Protein AF-A0AAD7LFM5-F1 (afdb_monomer_lite)

Secondary structure (DSSP, 8-state):
-HHHHHHHHHHHHHHHHHHHHHHHHHHHHHHHHTTSSS-GGGT--GGGG-HHHHHHHHHHHHHHHHHHHHHHHS-HHHHHHHHTHHHHHHHHHHHHHH-----HHHHHHHHHHHHHHHHHHHH---------HHHHHHHHHSHHHHHHHHHHHHHHHHHHHHHHHHH---

Structure (mmCIF, N/CA/C/O backbone):
data_AF-A0AAD7LFM5-F1
#
_entry.id   AF-A0AAD7LFM5-F1
#
loop_
_atom_site.group_PDB
_atom_site.id
_atom_site.type_symbol
_atom_site.label_atom_id
_atom_site.label_alt_id
_atom_site.label_comp_id
_atom_site.label_asym_id
_atom_site.label_entity_id
_atom_site.label_seq_id
_atom_site.pdbx_PDB_ins_code
_atom_site.Cartn_x
_atom_site.Cartn_y
_atom_site.Cartn_z
_atom_site.occupancy
_atom_site.B_iso_or_equiv
_atom_site.auth_seq_id
_atom_site.auth_comp_id
_atom_site.auth_asym_id
_atom_site.auth_atom_id
_atom_site.pdbx_PDB_model_num
ATOM 1 N N . MET A 1 1 ? -27.426 5.922 7.014 1.00 56.66 1 MET A N 1
ATOM 2 C CA . MET A 1 1 ? -26.139 5.450 7.570 1.00 56.66 1 MET A CA 1
ATOM 3 C C . MET A 1 1 ? -25.525 4.325 6.727 1.00 56.66 1 MET A C 1
ATOM 5 O O . MET A 1 1 ? -24.457 4.540 6.177 1.00 56.66 1 MET A O 1
ATOM 9 N N . TYR A 1 2 ? -26.221 3.199 6.493 1.00 66.19 2 TYR A N 1
ATOM 10 C CA . TYR A 1 2 ? -25.695 2.069 5.692 1.00 66.19 2 TYR A CA 1
ATOM 11 C C . TYR A 1 2 ? -25.261 2.433 4.255 1.00 66.19 2 TYR A C 1
ATOM 13 O O . TYR A 1 2 ? -24.184 2.048 3.816 1.00 66.19 2 TYR A O 1
ATOM 21 N N . SER A 1 3 ? -26.058 3.235 3.533 1.00 76.12 3 SER A N 1
ATOM 22 C CA . SER A 1 3 ? -25.742 3.628 2.146 1.00 76.12 3 SER A CA 1
ATOM 23 C C . SER A 1 3 ? -24.462 4.474 2.024 1.00 76.12 3 SER A C 1
ATOM 25 O O . SER A 1 3 ? -23.724 4.314 1.057 1.00 76.12 3 SER A O 1
ATOM 27 N N . SER A 1 4 ? -24.160 5.337 3.002 1.00 79.88 4 SER A N 1
ATOM 28 C CA . SER A 1 4 ? -22.935 6.155 2.998 1.00 79.88 4 SER A CA 1
ATOM 29 C C . SER A 1 4 ? -21.697 5.301 3.261 1.00 79.88 4 SER A C 1
ATOM 31 O O . SER A 1 4 ? -20.749 5.353 2.483 1.00 79.88 4 SER A O 1
ATOM 33 N N . ASN A 1 5 ? -21.759 4.425 4.268 1.00 83.12 5 ASN A N 1
ATOM 34 C CA . ASN A 1 5 ? -20.666 3.502 4.581 1.00 83.12 5 ASN A CA 1
ATOM 35 C C . ASN A 1 5 ? -20.375 2.551 3.412 1.00 83.12 5 ASN A C 1
ATOM 37 O O . ASN A 1 5 ? -19.216 2.294 3.102 1.00 83.12 5 ASN A O 1
ATOM 41 N N . LEU A 1 6 ? -21.413 2.081 2.708 1.00 87.94 6 LEU A N 1
ATOM 42 C CA . LEU A 1 6 ? -21.249 1.259 1.507 1.00 87.94 6 LEU A CA 1
ATOM 43 C C . LEU A 1 6 ? -20.536 2.020 0.377 1.00 87.94 6 LEU A C 1
ATOM 45 O O . LEU A 1 6 ? -19.673 1.450 -0.288 1.00 87.94 6 LEU A O 1
ATOM 49 N N . LYS A 1 7 ? -20.851 3.307 0.169 1.00 90.00 7 LYS A N 1
ATOM 50 C CA . LYS A 1 7 ? -20.134 4.146 -0.808 1.00 90.00 7 LYS A CA 1
ATOM 51 C C . LYS A 1 7 ? -18.657 4.270 -0.447 1.00 90.00 7 LYS A C 1
ATOM 53 O O . LYS A 1 7 ? -17.817 4.066 -1.319 1.00 90.00 7 LYS A O 1
ATOM 58 N N . GLY A 1 8 ? -18.347 4.552 0.820 1.00 91.00 8 GLY A N 1
ATOM 59 C CA . GLY A 1 8 ? -16.965 4.629 1.301 1.00 91.00 8 GLY A CA 1
ATOM 60 C C . GLY A 1 8 ? -16.222 3.299 1.160 1.00 91.00 8 GLY A C 1
ATOM 61 O O . GLY A 1 8 ? -15.102 3.278 0.661 1.00 91.00 8 GLY A O 1
ATOM 62 N N . PHE A 1 9 ? -16.874 2.179 1.478 1.00 90.19 9 PHE A N 1
ATOM 63 C CA . PHE A 1 9 ? -16.326 0.836 1.276 1.00 90.19 9 PHE A CA 1
ATOM 64 C C . PHE A 1 9 ? -15.975 0.568 -0.195 1.00 90.19 9 PHE A C 1
ATOM 66 O O . PHE A 1 9 ? -14.849 0.182 -0.506 1.00 90.19 9 PHE A O 1
ATOM 73 N N . ILE A 1 10 ? -16.916 0.805 -1.116 1.00 93.06 10 ILE A N 1
ATOM 74 C CA . ILE A 1 10 ? -16.693 0.583 -2.553 1.00 93.06 10 ILE A CA 1
ATOM 75 C C . ILE A 1 10 ? -15.561 1.484 -3.060 1.00 93.06 10 ILE A C 1
ATOM 77 O O . ILE A 1 10 ? -14.674 1.012 -3.772 1.00 93.06 10 ILE A O 1
ATOM 81 N N . LEU A 1 11 ? -15.552 2.759 -2.659 1.00 94.25 11 LEU A N 1
ATOM 82 C CA . LEU A 1 11 ? -14.489 3.706 -3.004 1.00 94.25 11 LEU A CA 1
ATOM 83 C C . LEU A 1 11 ? -13.118 3.249 -2.490 1.00 94.25 11 LEU A C 1
ATOM 85 O O . LEU A 1 11 ? -12.149 3.322 -3.240 1.00 94.25 11 LEU A O 1
ATOM 89 N N . ALA A 1 12 ? -13.033 2.728 -1.264 1.00 94.12 12 ALA A N 1
ATOM 90 C CA . ALA A 1 12 ? -11.791 2.215 -0.686 1.00 94.12 12 ALA A CA 1
ATOM 91 C C . ALA A 1 12 ? -11.265 0.973 -1.427 1.00 94.12 12 ALA A C 1
ATOM 93 O O . ALA A 1 12 ? -10.062 0.860 -1.677 1.00 94.12 12 ALA A O 1
ATOM 94 N N . VAL A 1 13 ? -12.153 0.061 -1.839 1.00 94.12 13 VAL A N 1
ATOM 95 C CA . VAL A 1 13 ? -11.779 -1.115 -2.645 1.00 94.12 13 VAL A CA 1
ATOM 96 C C . VAL A 1 13 ? -11.272 -0.691 -4.025 1.00 94.12 13 VAL A C 1
ATOM 98 O O . VAL A 1 13 ? -10.213 -1.144 -4.464 1.00 94.12 13 VAL A O 1
ATOM 101 N N . VAL A 1 14 ? -11.994 0.209 -4.696 1.00 95.69 14 VAL A N 1
ATOM 102 C CA . VAL A 1 14 ? -11.608 0.741 -6.013 1.00 95.69 14 VAL A CA 1
ATOM 103 C C . VAL A 1 14 ? -10.275 1.491 -5.929 1.00 95.69 14 VAL A C 1
ATOM 105 O O . VAL A 1 14 ? -9.379 1.248 -6.736 1.00 95.69 14 VAL A O 1
ATOM 108 N N . SER A 1 15 ? -10.114 2.345 -4.919 1.00 96.62 15 SER A N 1
ATOM 109 C CA . SER A 1 15 ? -8.859 3.028 -4.599 1.00 96.62 15 SER A CA 1
ATOM 110 C C . SER A 1 15 ? -7.701 2.038 -4.453 1.00 96.62 15 SER A C 1
ATOM 112 O O . SER A 1 15 ? -6.682 2.163 -5.133 1.00 96.62 15 SER A O 1
ATOM 114 N N . SER A 1 16 ? -7.887 0.995 -3.642 1.00 95.19 16 SER A N 1
ATOM 115 C CA . SER A 1 16 ? -6.865 -0.027 -3.399 1.00 95.19 16 SER A CA 1
ATOM 116 C C . SER A 1 16 ? -6.467 -0.763 -4.679 1.00 95.19 16 SER A C 1
ATOM 118 O O . SER A 1 16 ? -5.289 -1.074 -4.875 1.00 95.19 16 SER A O 1
ATOM 120 N N . ALA A 1 17 ? -7.419 -0.992 -5.589 1.00 96.25 17 ALA A N 1
ATOM 121 C CA . ALA A 1 17 ? -7.139 -1.567 -6.899 1.00 96.25 17 ALA A CA 1
ATOM 122 C C . ALA A 1 17 ? -6.292 -0.633 -7.780 1.00 96.25 17 ALA A C 1
ATOM 124 O O . ALA A 1 17 ? -5.325 -1.089 -8.400 1.00 96.25 17 ALA A O 1
ATOM 125 N N . PHE A 1 18 ? -6.604 0.666 -7.806 1.00 97.00 18 PHE A N 1
ATOM 126 C CA . PHE A 1 18 ? -5.809 1.666 -8.525 1.00 97.00 18 PHE A CA 1
ATOM 127 C C . PHE A 1 18 ? -4.398 1.799 -7.947 1.00 97.00 18 PHE A C 1
ATOM 129 O O . PHE A 1 18 ? -3.421 1.697 -8.694 1.00 97.00 18 PHE A O 1
ATOM 136 N N . ILE A 1 19 ? -4.274 1.948 -6.627 1.00 96.69 19 ILE A N 1
ATOM 137 C CA . ILE A 1 19 ? -2.986 2.056 -5.932 1.00 96.69 19 ILE A CA 1
ATOM 138 C C . ILE A 1 19 ? -2.144 0.801 -6.184 1.00 96.69 19 ILE A C 1
ATOM 140 O O . ILE A 1 19 ? -0.998 0.913 -6.624 1.00 96.69 19 ILE A O 1
ATOM 144 N N . GLY A 1 20 ? -2.720 -0.392 -6.009 1.00 95.69 20 GLY A N 1
ATOM 145 C CA . GLY A 1 20 ? -2.017 -1.652 -6.249 1.00 95.69 20 GLY A CA 1
ATOM 146 C C . GLY A 1 20 ? -1.543 -1.800 -7.698 1.00 95.69 20 GLY A C 1
ATOM 147 O O . GLY A 1 20 ? -0.375 -2.088 -7.971 1.00 95.69 20 GLY A O 1
ATOM 148 N N . SER A 1 21 ? -2.421 -1.501 -8.656 1.00 96.44 21 SER A N 1
ATOM 149 C CA . SER A 1 21 ? -2.073 -1.547 -10.082 1.00 96.44 21 SER A CA 1
ATOM 150 C C . SER A 1 21 ? -0.973 -0.545 -10.438 1.00 96.44 21 SER A C 1
ATOM 152 O O . SER A 1 21 ? -0.064 -0.860 -11.213 1.00 96.44 21 SER A O 1
ATOM 154 N N . SER A 1 22 ? -1.002 0.640 -9.822 1.00 97.00 22 SER A N 1
ATOM 155 C CA . SER A 1 22 ? -0.016 1.697 -10.046 1.00 97.00 22 SER A CA 1
ATOM 156 C C . SER A 1 22 ? 1.412 1.236 -9.751 1.00 97.00 22 SER A C 1
ATOM 158 O O . SER A 1 22 ? 2.331 1.556 -10.509 1.00 97.00 22 SER A O 1
ATOM 160 N N . PHE A 1 23 ? 1.617 0.444 -8.691 1.00 95.12 23 PHE A N 1
ATOM 161 C CA . PHE A 1 23 ? 2.939 -0.054 -8.320 1.00 95.12 23 PHE A CA 1
ATOM 162 C C . PHE A 1 23 ? 3.512 -0.972 -9.394 1.00 95.12 23 PHE A C 1
ATOM 164 O O . PHE A 1 23 ? 4.680 -0.833 -9.765 1.00 95.12 23 PHE A O 1
ATOM 171 N N . ILE A 1 24 ? 2.687 -1.860 -9.945 1.00 96.06 24 ILE A N 1
ATOM 172 C CA . ILE A 1 24 ? 3.123 -2.821 -10.961 1.00 96.06 24 ILE A CA 1
ATOM 173 C C . ILE A 1 24 ? 3.368 -2.144 -12.307 1.00 96.06 24 ILE A C 1
ATOM 175 O O . ILE A 1 24 ? 4.376 -2.427 -12.963 1.00 96.06 24 ILE A O 1
ATOM 179 N N . ILE A 1 25 ? 2.516 -1.192 -12.691 1.00 95.81 25 ILE A N 1
ATOM 180 C CA . ILE A 1 25 ? 2.707 -0.391 -13.904 1.00 95.81 25 ILE A CA 1
ATOM 181 C C . ILE A 1 25 ? 4.011 0.416 -13.811 1.00 95.81 25 ILE A C 1
ATOM 183 O O . ILE A 1 25 ? 4.845 0.332 -14.718 1.00 95.81 25 ILE A O 1
ATOM 187 N N . LYS A 1 26 ? 4.253 1.113 -12.689 1.00 95.38 26 LYS A N 1
ATOM 188 C CA . LYS A 1 26 ? 5.514 1.841 -12.450 1.00 95.38 26 LYS A CA 1
ATOM 189 C C . LYS A 1 26 ? 6.716 0.905 -12.474 1.00 95.38 26 LYS A C 1
ATOM 191 O O . LYS A 1 26 ? 7.707 1.216 -13.130 1.00 95.38 26 LYS A O 1
ATOM 196 N N . LYS A 1 27 ? 6.630 -0.261 -11.824 1.00 93.56 27 LYS A N 1
ATOM 197 C CA . LYS A 1 27 ? 7.696 -1.278 -11.832 1.00 93.56 27 LYS A CA 1
ATOM 198 C C . LYS A 1 27 ? 8.024 -1.732 -13.257 1.00 93.56 27 LYS A C 1
ATOM 200 O O . LYS A 1 27 ? 9.198 -1.837 -13.612 1.00 93.56 27 LYS A O 1
ATOM 205 N N . LYS A 1 28 ? 7.007 -1.959 -14.094 1.00 93.44 28 LYS A N 1
ATOM 206 C CA . LYS A 1 28 ? 7.182 -2.323 -15.508 1.00 93.44 28 LYS A CA 1
ATOM 207 C C . LYS A 1 28 ? 7.814 -1.189 -16.321 1.00 93.44 28 LYS A C 1
ATOM 209 O O . LYS A 1 28 ? 8.738 -1.457 -17.086 1.00 93.44 28 LYS A O 1
ATOM 214 N N . GLY A 1 29 ? 7.373 0.055 -16.119 1.00 92.25 29 GLY A N 1
ATOM 215 C CA . GLY A 1 29 ? 7.972 1.241 -16.742 1.00 92.25 29 GLY A CA 1
ATOM 216 C C . GLY A 1 29 ? 9.443 1.422 -16.356 1.00 92.25 29 GLY A C 1
ATOM 217 O O . GLY A 1 29 ? 10.304 1.526 -17.223 1.00 92.25 29 GLY A O 1
ATOM 218 N N . LEU A 1 30 ? 9.766 1.329 -15.064 1.00 92.50 30 LEU A N 1
ATOM 219 C CA . LEU A 1 30 ? 11.145 1.415 -14.565 1.00 92.50 30 LEU A CA 1
ATOM 220 C C . LEU A 1 30 ? 12.051 0.329 -15.157 1.00 92.50 30 LEU A C 1
ATOM 222 O O . LEU A 1 30 ? 13.204 0.605 -15.486 1.00 92.50 30 LEU A O 1
ATOM 226 N N . ARG A 1 31 ? 11.541 -0.901 -15.323 1.00 90.38 31 ARG A N 1
ATOM 227 C CA . ARG A 1 31 ? 12.292 -1.981 -15.980 1.00 90.38 31 ARG A CA 1
ATOM 228 C C . ARG A 1 31 ? 12.604 -1.664 -17.438 1.00 90.38 31 ARG A C 1
ATOM 230 O O . ARG A 1 31 ? 13.728 -1.915 -17.851 1.00 90.38 31 ARG A O 1
ATOM 237 N N . ARG A 1 32 ? 11.649 -1.109 -18.191 1.00 89.56 32 ARG A N 1
ATOM 238 C CA . ARG A 1 32 ? 11.865 -0.699 -19.590 1.00 89.56 32 ARG A CA 1
ATOM 239 C C . ARG A 1 32 ? 12.866 0.445 -19.696 1.00 89.56 32 ARG A C 1
ATOM 241 O O . ARG A 1 32 ? 13.827 0.337 -20.450 1.00 89.56 32 ARG A O 1
ATOM 248 N N . ALA A 1 33 ? 12.704 1.474 -18.870 1.00 89.19 33 ALA A N 1
ATOM 249 C CA . ALA A 1 33 ? 13.627 2.601 -18.823 1.00 89.19 33 ALA A CA 1
ATOM 250 C C . ALA A 1 33 ? 15.065 2.169 -18.480 1.00 89.19 33 ALA A C 1
ATOM 252 O O . ALA A 1 33 ? 16.019 2.676 -19.062 1.00 89.19 33 ALA A O 1
ATOM 253 N N . GLY A 1 34 ? 15.222 1.193 -17.579 1.00 86.38 34 GLY A N 1
ATOM 254 C CA . GLY A 1 34 ? 16.525 0.652 -17.185 1.00 86.38 34 GLY A CA 1
ATOM 255 C C . GLY A 1 34 ? 17.210 -0.248 -18.221 1.00 86.38 34 GLY A C 1
ATOM 256 O O . GLY A 1 34 ? 18.349 -0.636 -17.988 1.00 86.38 34 GLY A O 1
ATOM 257 N N . VAL A 1 35 ? 16.547 -0.611 -19.327 1.00 86.00 35 VAL A N 1
ATOM 258 C CA . VAL A 1 35 ? 17.201 -1.280 -20.472 1.00 86.00 35 VAL A CA 1
ATOM 259 C C . VAL A 1 35 ? 17.923 -0.257 -21.352 1.00 86.00 35 VAL A C 1
ATOM 261 O O . VAL A 1 35 ? 18.986 -0.551 -21.886 1.00 86.00 35 VAL A O 1
ATOM 264 N N . ASN A 1 36 ? 17.376 0.956 -21.463 1.00 78.69 36 ASN A N 1
ATOM 265 C CA . ASN A 1 36 ? 17.872 2.005 -22.359 1.00 78.69 36 ASN A CA 1
ATOM 266 C C . ASN A 1 36 ? 18.797 3.019 -21.662 1.00 78.69 36 ASN A C 1
ATOM 268 O O . ASN A 1 36 ? 19.201 4.008 -22.269 1.00 78.69 36 ASN A O 1
ATOM 272 N N . GLY A 1 37 ? 19.115 2.814 -20.385 1.00 79.81 37 GLY A N 1
ATOM 273 C CA . GLY A 1 37 ? 19.931 3.739 -19.612 1.00 79.81 37 GLY A CA 1
ATOM 274 C C . GLY A 1 37 ? 20.170 3.273 -18.177 1.00 79.81 37 GLY A C 1
ATOM 275 O O . GLY A 1 37 ? 19.696 2.206 -17.776 1.00 79.81 37 GLY A O 1
ATOM 276 N N . PRO A 1 38 ? 20.908 4.066 -17.382 1.00 82.31 38 PRO A N 1
ATOM 277 C CA . PRO A 1 38 ? 21.147 3.760 -15.980 1.00 82.31 38 PRO A CA 1
ATOM 278 C C . PRO A 1 38 ? 19.822 3.595 -15.229 1.00 82.31 38 PRO A C 1
ATOM 280 O O . PRO A 1 38 ? 18.863 4.346 -15.430 1.00 82.31 38 PRO A O 1
ATOM 283 N N . ARG A 1 39 ? 19.767 2.591 -14.350 1.00 82.69 39 ARG A N 1
ATOM 284 C CA . ARG A 1 39 ? 18.584 2.313 -13.532 1.00 82.69 39 ARG A CA 1
ATOM 285 C C . ARG A 1 39 ? 18.284 3.505 -12.623 1.00 82.69 39 ARG A C 1
ATOM 287 O O . ARG A 1 39 ? 19.191 4.186 -12.151 1.00 82.69 39 ARG A O 1
ATOM 294 N N . ALA A 1 40 ? 17.008 3.700 -12.292 1.00 82.81 40 ALA A N 1
ATOM 295 C CA . ALA A 1 40 ? 16.609 4.726 -11.325 1.00 82.81 40 ALA A CA 1
ATOM 296 C C . ALA A 1 40 ? 17.312 4.549 -9.965 1.00 82.81 40 ALA A C 1
ATOM 298 O O . ALA A 1 40 ? 17.703 5.525 -9.337 1.00 82.81 40 ALA A O 1
ATOM 299 N N . SER A 1 41 ? 17.565 3.300 -9.554 1.00 82.25 41 SER A N 1
ATOM 300 C CA . SER A 1 41 ? 18.300 2.981 -8.323 1.00 82.25 41 SER A CA 1
ATOM 301 C C . SER A 1 41 ? 19.773 3.401 -8.346 1.00 82.25 41 SER A C 1
ATOM 303 O O . SER A 1 41 ? 20.376 3.515 -7.289 1.00 82.25 41 SER A O 1
ATOM 305 N N . SER A 1 42 ? 20.363 3.613 -9.527 1.00 83.06 42 SER A N 1
ATOM 306 C CA . SER A 1 42 ? 21.748 4.070 -9.703 1.00 83.06 42 SER A CA 1
ATOM 307 C C . SER A 1 42 ? 21.828 5.549 -10.104 1.00 83.06 42 SER A C 1
ATOM 309 O O . SER A 1 42 ? 22.828 5.967 -10.680 1.00 83.06 42 SER A O 1
ATOM 311 N N . GLY A 1 43 ? 20.766 6.330 -9.868 1.00 80.00 43 GLY A N 1
ATOM 312 C CA . GLY A 1 43 ? 20.715 7.764 -10.180 1.00 80.00 43 GLY A CA 1
ATOM 313 C C . GLY A 1 43 ? 20.332 8.111 -11.624 1.00 80.00 43 GLY A C 1
ATOM 314 O O . GLY A 1 43 ? 20.494 9.255 -12.036 1.00 80.00 43 GLY A O 1
ATOM 315 N N . GLY A 1 44 ? 19.835 7.151 -12.413 1.00 84.81 44 GLY A N 1
ATOM 316 C CA . GLY A 1 44 ? 19.377 7.406 -13.781 1.00 84.81 44 GLY A CA 1
ATOM 317 C C . GLY A 1 44 ? 17.976 8.025 -13.854 1.00 84.81 44 GLY A C 1
ATOM 318 O O . GLY A 1 44 ? 17.051 7.568 -13.186 1.00 84.81 44 GLY A O 1
ATOM 319 N N . TYR A 1 45 ? 17.789 9.017 -14.730 1.00 86.56 45 TYR A N 1
ATOM 320 C CA . TYR A 1 45 ? 16.509 9.729 -14.916 1.00 86.56 45 TYR A CA 1
ATOM 321 C C . TYR A 1 45 ? 15.702 9.272 -16.143 1.00 86.56 45 TYR A C 1
ATOM 323 O O . TYR A 1 45 ? 14.659 9.845 -16.447 1.00 86.56 45 TYR A O 1
ATOM 331 N N . GLY A 1 46 ? 16.145 8.223 -16.846 1.00 85.31 46 GLY A N 1
ATOM 332 C CA . GLY A 1 46 ? 15.509 7.755 -18.088 1.00 85.31 46 GLY A CA 1
ATOM 333 C C . GLY A 1 46 ? 14.040 7.339 -17.936 1.00 85.31 46 GLY A C 1
ATOM 334 O O . GLY A 1 46 ? 13.287 7.357 -18.903 1.00 85.31 46 GLY A O 1
ATOM 335 N N . TYR A 1 47 ? 13.596 7.028 -16.716 1.00 87.94 47 TYR A N 1
ATOM 336 C CA . TYR A 1 47 ? 12.202 6.684 -16.433 1.00 87.94 47 TYR A CA 1
ATOM 337 C C . TYR A 1 47 ? 11.228 7.856 -16.602 1.00 87.94 47 TYR A C 1
ATOM 339 O O . TYR A 1 47 ? 10.047 7.612 -16.832 1.00 87.94 47 TYR A O 1
ATOM 347 N N . LEU A 1 48 ? 11.700 9.107 -16.537 1.00 90.06 48 LEU A N 1
ATOM 348 C CA . LEU A 1 48 ? 10.862 10.291 -16.755 1.00 90.06 48 LEU A CA 1
ATOM 349 C C . LEU A 1 48 ? 10.391 10.415 -18.209 1.00 90.06 48 LEU A C 1
ATOM 351 O O . LEU A 1 48 ? 9.386 11.069 -18.471 1.00 90.06 48 LEU A O 1
ATOM 355 N N . LEU A 1 49 ? 11.100 9.780 -19.145 1.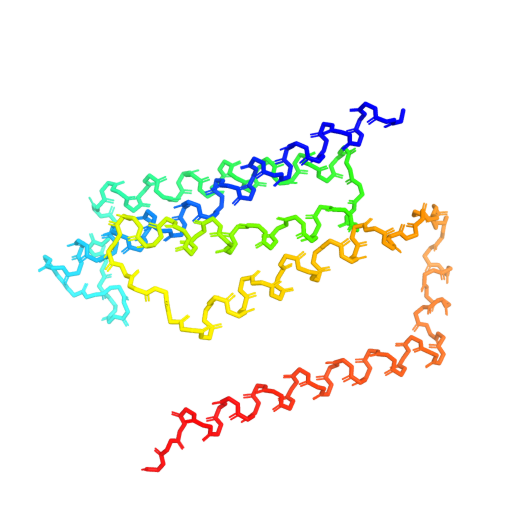00 88.94 49 LEU A N 1
ATOM 356 C CA . LEU A 1 49 ? 10.720 9.722 -20.556 1.00 88.94 49 LEU A CA 1
ATOM 357 C C . LEU A 1 49 ? 9.819 8.520 -20.868 1.00 88.94 49 LEU A C 1
ATOM 359 O O . LEU A 1 49 ? 9.209 8.482 -21.931 1.00 88.94 49 LEU A O 1
ATOM 363 N N . GLU A 1 50 ? 9.722 7.540 -19.965 1.00 92.75 50 GLU A N 1
ATOM 364 C CA . GLU A 1 50 ? 8.942 6.323 -20.184 1.00 92.75 50 GLU A CA 1
ATOM 365 C C . GLU A 1 50 ? 7.444 6.590 -19.926 1.00 92.75 50 GLU A C 1
ATOM 367 O O . GLU A 1 50 ? 7.043 6.801 -18.775 1.00 92.75 50 GLU A O 1
ATOM 372 N N . PRO A 1 51 ? 6.566 6.506 -20.947 1.00 93.50 51 PRO A N 1
ATOM 373 C CA . PRO A 1 51 ? 5.146 6.832 -20.788 1.00 93.50 51 PRO A CA 1
ATOM 374 C C . PRO A 1 51 ? 4.427 5.922 -19.788 1.00 93.50 51 PRO A C 1
ATOM 376 O O . PRO A 1 51 ? 3.550 6.367 -19.050 1.00 93.50 51 PRO A O 1
ATOM 379 N N . LEU A 1 52 ? 4.820 4.644 -19.709 1.00 92.81 52 LEU A N 1
ATOM 380 C CA . LEU A 1 52 ? 4.236 3.702 -18.752 1.00 92.81 52 LEU A CA 1
ATOM 381 C C . LEU A 1 52 ? 4.483 4.104 -17.299 1.00 92.81 52 LEU A C 1
ATOM 383 O O . LEU A 1 52 ? 3.635 3.844 -16.447 1.00 92.81 52 LEU A O 1
ATOM 387 N N . TRP A 1 53 ? 5.619 4.737 -17.002 1.00 94.81 53 TRP A N 1
ATOM 388 C CA . TRP A 1 53 ? 5.885 5.217 -15.651 1.00 94.81 53 TRP A CA 1
ATOM 389 C C . TRP A 1 53 ? 4.893 6.320 -15.262 1.00 94.81 53 TRP A C 1
ATOM 391 O O . TRP A 1 53 ? 4.291 6.248 -14.190 1.00 94.81 53 TRP A O 1
ATOM 401 N N . TRP A 1 54 ? 4.632 7.262 -16.172 1.00 95.94 54 TRP A N 1
ATOM 402 C CA . TRP A 1 54 ? 3.638 8.319 -15.978 1.00 95.94 54 TRP A CA 1
ATOM 403 C C . TRP A 1 54 ? 2.213 7.790 -15.855 1.00 95.94 54 TRP A C 1
ATOM 405 O O . TRP A 1 54 ? 1.485 8.233 -14.970 1.00 95.94 54 TRP A O 1
ATOM 415 N N . VAL A 1 55 ? 1.824 6.800 -16.666 1.00 96.56 55 VAL A N 1
ATOM 416 C CA . VAL A 1 55 ? 0.522 6.125 -16.513 1.00 96.56 55 VAL A CA 1
ATOM 417 C C . VAL A 1 55 ? 0.383 5.563 -15.099 1.00 96.56 55 VAL A C 1
ATOM 419 O O . VAL A 1 55 ? -0.641 5.764 -14.444 1.00 96.56 55 VAL A O 1
ATOM 422 N N . GLY A 1 56 ? 1.430 4.913 -14.590 1.00 96.00 56 GLY A N 1
ATOM 423 C CA . GLY A 1 56 ? 1.457 4.425 -13.218 1.00 96.00 56 GLY A CA 1
ATOM 424 C C . GLY A 1 56 ? 1.354 5.546 -12.176 1.00 96.00 56 GLY A C 1
ATOM 425 O O . GLY A 1 56 ? 0.607 5.407 -11.213 1.00 96.00 56 GLY A O 1
ATOM 426 N N . MET A 1 57 ? 2.033 6.679 -12.368 1.00 96.50 57 MET A N 1
ATOM 427 C CA . MET A 1 57 ? 1.921 7.838 -11.470 1.00 96.50 5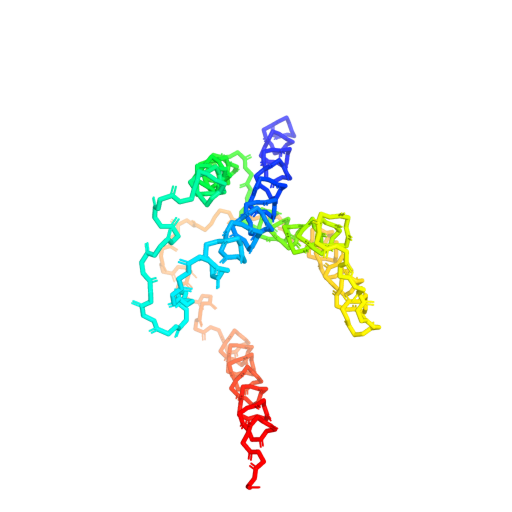7 MET A CA 1
ATOM 428 C C . MET A 1 57 ? 0.509 8.440 -11.455 1.00 96.50 57 MET A C 1
ATOM 430 O O . MET A 1 57 ? -0.042 8.665 -10.381 1.00 96.50 57 MET A O 1
ATOM 434 N N . ILE A 1 58 ? -0.111 8.635 -12.620 1.00 97.56 58 ILE A N 1
ATOM 435 C CA . ILE A 1 58 ? -1.482 9.163 -12.727 1.00 97.56 58 ILE A CA 1
ATOM 436 C C . ILE A 1 58 ? -2.476 8.209 -12.055 1.00 97.56 58 ILE A C 1
ATOM 438 O O . ILE A 1 58 ? -3.322 8.641 -11.276 1.00 97.56 58 ILE A O 1
ATOM 442 N N . THR A 1 59 ? -2.331 6.903 -12.298 1.00 97.19 59 THR A N 1
ATOM 443 C CA . THR A 1 59 ? -3.167 5.862 -11.677 1.00 97.19 59 THR A CA 1
ATOM 444 C C . THR A 1 59 ? -3.072 5.907 -10.148 1.00 97.19 59 THR A C 1
ATOM 446 O O . THR A 1 59 ? -4.086 5.787 -9.465 1.00 97.19 59 THR A O 1
ATOM 449 N N . MET A 1 60 ? -1.868 6.125 -9.605 1.00 97.00 60 MET A N 1
ATOM 450 C CA . MET A 1 60 ? -1.663 6.291 -8.164 1.00 97.00 60 MET A CA 1
ATOM 451 C C . MET A 1 60 ? -2.407 7.518 -7.629 1.00 97.00 60 MET A C 1
ATOM 453 O O . MET A 1 60 ? -3.119 7.399 -6.640 1.00 97.00 60 MET A O 1
ATOM 457 N N . ILE A 1 61 ? -2.281 8.672 -8.292 1.00 97.50 61 ILE A N 1
ATOM 458 C CA . ILE A 1 61 ? -2.939 9.919 -7.869 1.00 97.50 61 ILE A CA 1
ATOM 459 C C . ILE A 1 61 ? -4.461 9.742 -7.827 1.00 97.50 61 ILE A C 1
ATOM 461 O O . ILE A 1 61 ? -5.099 10.125 -6.851 1.00 97.50 61 ILE A O 1
ATOM 465 N N . VAL A 1 62 ? -5.043 9.121 -8.857 1.00 97.44 62 VAL A N 1
ATOM 466 C CA . VAL A 1 62 ? -6.485 8.829 -8.894 1.00 97.44 62 VAL A CA 1
ATOM 467 C C . VAL A 1 62 ? -6.893 7.913 -7.738 1.00 97.44 62 VAL A C 1
ATOM 469 O O . VAL A 1 62 ? -7.905 8.168 -7.085 1.00 97.44 62 VAL A O 1
ATOM 472 N N . GLY A 1 63 ? -6.096 6.878 -7.460 1.00 96.44 63 GLY A N 1
ATOM 473 C CA . GLY A 1 63 ? -6.316 5.984 -6.326 1.00 96.44 63 GLY A CA 1
ATOM 474 C C . GLY A 1 63 ? -6.301 6.723 -4.988 1.00 96.44 63 GLY A C 1
ATOM 475 O O . GLY A 1 63 ? -7.251 6.610 -4.222 1.00 96.44 63 GLY A O 1
ATOM 476 N N . GLU A 1 64 ? -5.292 7.557 -4.739 1.00 95.69 64 GLU A N 1
ATOM 477 C CA . GLU A 1 64 ? -5.184 8.346 -3.504 1.00 95.69 64 GLU A CA 1
ATOM 478 C C . GLU A 1 64 ? -6.346 9.334 -3.330 1.00 95.69 64 GLU A C 1
ATOM 480 O O . GLU A 1 64 ? -6.885 9.466 -2.232 1.00 95.69 64 GLU A O 1
ATOM 485 N N . ILE A 1 65 ? -6.802 9.982 -4.408 1.00 96.69 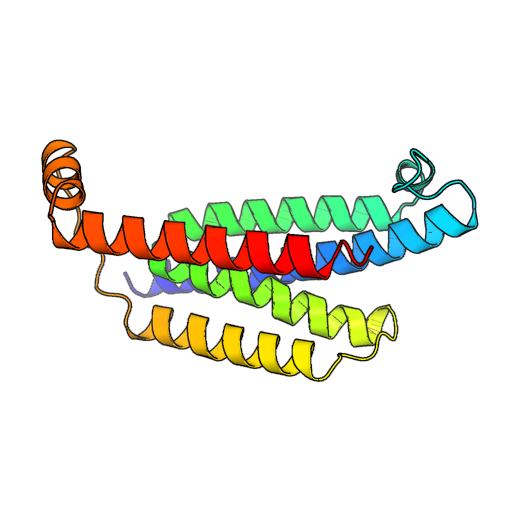65 ILE A N 1
ATOM 486 C CA . ILE A 1 65 ? -7.988 10.850 -4.354 1.00 96.69 65 ILE A CA 1
ATOM 487 C C . ILE A 1 65 ? -9.227 10.029 -3.980 1.00 96.69 65 ILE A C 1
ATOM 489 O O . ILE A 1 65 ? -9.988 10.430 -3.100 1.00 96.69 65 ILE A O 1
ATOM 493 N N . ALA A 1 66 ? -9.427 8.862 -4.598 1.00 95.50 66 ALA A N 1
ATOM 494 C CA . ALA A 1 66 ? -10.535 7.976 -4.249 1.00 95.50 66 ALA A CA 1
ATOM 495 C C . ALA A 1 66 ? -10.442 7.485 -2.792 1.00 95.50 66 ALA A C 1
ATOM 497 O O . ALA A 1 66 ? -11.466 7.406 -2.112 1.00 95.50 66 ALA A O 1
ATOM 498 N N . ASN A 1 67 ? -9.229 7.220 -2.295 1.00 95.25 67 ASN A N 1
ATOM 499 C CA . ASN A 1 67 ? -8.972 6.872 -0.899 1.00 95.25 67 ASN A CA 1
ATOM 500 C C . ASN A 1 67 ? -9.392 8.002 0.046 1.00 95.25 67 ASN A C 1
ATOM 502 O O . ASN A 1 67 ? -10.097 7.778 1.025 1.00 95.25 67 ASN A O 1
ATOM 506 N N . PHE A 1 68 ? -8.995 9.232 -0.280 1.00 94.19 68 PHE A N 1
ATOM 507 C CA . PHE A 1 68 ? -9.339 10.410 0.502 1.00 94.19 68 PHE A CA 1
ATOM 508 C C . PHE A 1 68 ? -10.855 10.621 0.557 1.00 94.19 68 PHE A C 1
ATOM 510 O O . PHE A 1 68 ? -11.420 10.846 1.624 1.00 94.19 68 PHE A O 1
ATOM 517 N N . VAL A 1 69 ? -11.537 10.466 -0.580 1.00 94.81 69 VAL A N 1
ATOM 518 C CA . VAL A 1 69 ? -13.001 10.540 -0.638 1.00 94.81 69 VAL A CA 1
ATOM 519 C C . VAL A 1 69 ? -13.647 9.403 0.164 1.00 94.81 69 VAL A C 1
ATOM 521 O O . VAL A 1 69 ? -14.677 9.625 0.797 1.00 94.81 69 VAL A O 1
ATOM 524 N N . ALA A 1 70 ? -13.053 8.207 0.206 1.00 94.00 70 ALA A N 1
ATOM 525 C CA . ALA A 1 70 ? -13.565 7.103 1.018 1.00 94.00 70 ALA A CA 1
ATOM 526 C C . ALA A 1 70 ? -13.612 7.453 2.516 1.00 94.00 70 ALA A C 1
ATOM 528 O O . ALA A 1 70 ? -14.618 7.149 3.157 1.00 94.00 70 ALA A O 1
ATOM 529 N N . TYR A 1 71 ? -12.607 8.163 3.042 1.00 91.00 71 TYR A N 1
ATOM 530 C CA . TYR A 1 71 ? -12.587 8.632 4.438 1.00 91.00 71 TYR A CA 1
ATOM 531 C C . TYR A 1 71 ? -13.689 9.648 4.774 1.00 91.00 71 TYR A C 1
ATOM 533 O O . TYR A 1 71 ? -14.036 9.807 5.940 1.00 91.00 71 TYR A O 1
ATOM 541 N N . ILE A 1 72 ? -14.273 10.322 3.777 1.00 92.31 72 ILE A N 1
ATOM 542 C CA . ILE A 1 72 ? -15.429 11.212 3.989 1.00 92.31 72 ILE A CA 1
ATOM 543 C C . ILE A 1 72 ? -16.704 10.391 4.239 1.00 92.31 72 ILE A C 1
ATOM 545 O O . ILE A 1 72 ? -17.609 10.832 4.946 1.00 92.31 72 ILE A O 1
ATOM 549 N N . TYR A 1 73 ? -16.798 9.201 3.641 1.00 89.06 73 TYR A N 1
ATOM 550 C CA . TYR A 1 73 ? -18.017 8.392 3.628 1.00 89.06 73 TYR A CA 1
ATOM 551 C C . TYR A 1 73 ? -17.988 7.189 4.570 1.00 89.06 73 TYR A C 1
ATOM 553 O O . TYR A 1 73 ? -19.058 6.674 4.900 1.00 89.06 73 TYR A O 1
ATOM 561 N N . ALA A 1 74 ? -16.802 6.721 4.960 1.00 88.62 74 ALA A N 1
ATOM 562 C CA . ALA A 1 74 ? -16.612 5.570 5.827 1.00 88.62 74 ALA A CA 1
ATOM 563 C C . ALA A 1 74 ? -15.525 5.833 6.884 1.00 88.62 74 ALA A C 1
ATOM 565 O O . ALA A 1 74 ? -14.549 6.533 6.610 1.00 88.62 74 ALA A O 1
ATOM 566 N N . PRO A 1 75 ? -15.672 5.233 8.076 1.00 85.62 75 PRO A N 1
ATOM 567 C CA . PRO A 1 75 ? -14.732 5.387 9.176 1.00 85.62 75 PRO A CA 1
ATOM 568 C C . PRO A 1 75 ? -13.349 4.803 8.862 1.00 85.62 75 PRO A C 1
ATOM 570 O O . PRO A 1 75 ? -13.213 3.824 8.116 1.00 85.62 75 PRO A O 1
ATOM 573 N N . ALA A 1 76 ? -12.309 5.367 9.480 1.00 87.56 76 ALA A N 1
ATOM 574 C CA . ALA A 1 76 ? -10.925 4.985 9.208 1.00 87.56 76 ALA A CA 1
ATOM 575 C C . ALA A 1 76 ? -10.629 3.527 9.590 1.00 87.56 76 ALA A C 1
ATOM 577 O O . ALA A 1 76 ? -9.835 2.868 8.909 1.00 87.56 76 ALA A O 1
ATOM 578 N N . VAL A 1 77 ? -11.313 2.998 10.613 1.00 85.62 77 VAL A N 1
ATOM 579 C CA . VAL A 1 77 ? -11.197 1.589 11.030 1.00 85.62 77 VAL A CA 1
ATOM 580 C C . VAL A 1 77 ? -11.629 0.605 9.934 1.00 85.62 77 VAL A C 1
ATOM 582 O O . VAL A 1 77 ? -11.103 -0.503 9.870 1.00 85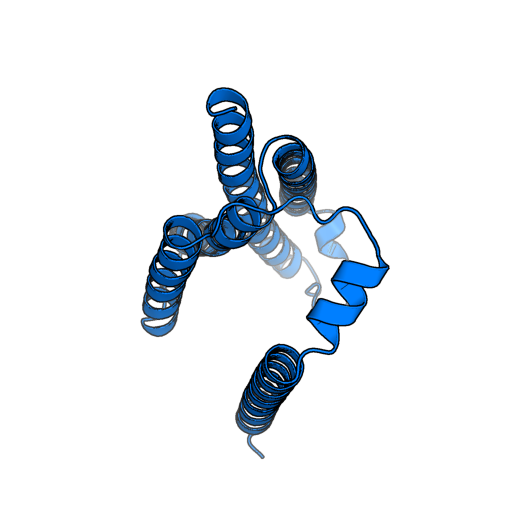.62 77 VAL A O 1
ATOM 585 N N . LEU A 1 78 ? -12.534 1.012 9.033 1.00 86.50 78 LEU A N 1
ATOM 586 C CA . LEU A 1 78 ? -12.949 0.213 7.875 1.00 86.50 78 LEU A CA 1
ATOM 587 C C . LEU A 1 78 ? -12.047 0.442 6.657 1.00 86.50 78 LEU A C 1
ATOM 589 O O . LEU A 1 78 ? -11.711 -0.511 5.961 1.00 86.50 78 LEU A O 1
ATOM 593 N N . VAL A 1 79 ? -11.643 1.686 6.384 1.00 89.69 79 VAL A N 1
ATOM 594 C CA . VAL A 1 79 ? -10.861 2.027 5.178 1.00 89.69 79 VAL A CA 1
ATOM 595 C C . VAL A 1 79 ? -9.419 1.505 5.261 1.00 89.69 79 VAL A C 1
ATOM 597 O O . VAL A 1 79 ? -8.896 0.964 4.286 1.00 89.69 79 VAL A O 1
ATOM 600 N N . THR A 1 80 ? -8.784 1.590 6.430 1.00 89.56 80 THR A N 1
ATOM 601 C CA . THR A 1 80 ? -7.384 1.170 6.640 1.00 89.56 80 THR A CA 1
ATOM 602 C C . THR A 1 80 ? -7.115 -0.306 6.297 1.00 89.56 80 THR A C 1
ATOM 604 O O . THR A 1 80 ? -6.196 -0.569 5.515 1.00 89.56 80 THR A O 1
ATOM 607 N N . PRO A 1 81 ? -7.888 -1.296 6.796 1.00 88.56 81 PRO A N 1
ATOM 608 C CA . PRO A 1 81 ? -7.675 -2.699 6.433 1.00 88.56 81 PRO A CA 1
ATOM 609 C C . PRO A 1 81 ? -7.960 -2.989 4.952 1.00 88.56 81 PRO A C 1
ATOM 611 O O . PRO A 1 81 ? -7.374 -3.925 4.403 1.00 88.56 81 PRO A O 1
ATOM 614 N N . LEU A 1 82 ? -8.803 -2.196 4.278 1.00 88.62 82 LEU A N 1
ATOM 615 C CA . LEU A 1 82 ? -9.034 -2.322 2.834 1.00 88.62 82 LEU A CA 1
ATOM 616 C C . LEU A 1 82 ? -7.812 -1.887 2.022 1.00 88.62 82 LEU A C 1
ATOM 618 O O . LEU A 1 82 ? -7.558 -2.472 0.974 1.00 88.62 82 LEU A O 1
ATOM 622 N N . GLY A 1 83 ? -6.991 -0.969 2.538 1.00 89.06 83 GLY A N 1
ATOM 623 C CA . GLY A 1 83 ? -5.720 -0.590 1.916 1.00 89.06 83 GLY A CA 1
ATOM 624 C C . GLY A 1 83 ? -4.767 -1.775 1.702 1.00 89.06 83 GLY A C 1
ATOM 625 O O . GLY A 1 83 ? -4.040 -1.810 0.707 1.00 89.06 83 GLY A O 1
ATOM 626 N N . ALA A 1 84 ? -4.821 -2.805 2.557 1.00 91.06 84 ALA A N 1
ATOM 627 C CA . ALA A 1 84 ? -4.038 -4.033 2.382 1.00 91.06 84 ALA A CA 1
ATOM 628 C C . ALA A 1 84 ? -4.425 -4.820 1.113 1.00 91.06 84 ALA A C 1
ATOM 630 O O . ALA A 1 84 ? -3.607 -5.573 0.580 1.00 91.06 84 ALA A O 1
ATOM 631 N N . LEU A 1 85 ? -5.630 -4.608 0.565 1.00 91.50 85 LEU A N 1
ATOM 632 C CA . LEU A 1 85 ? -6.037 -5.190 -0.717 1.00 91.50 85 LEU A CA 1
ATOM 633 C C . LEU A 1 85 ? -5.135 -4.717 -1.864 1.00 91.50 85 LEU A C 1
ATOM 635 O O . LEU A 1 85 ? -4.915 -5.473 -2.808 1.00 91.50 85 LEU A O 1
ATOM 639 N N . SER A 1 86 ? -4.550 -3.516 -1.774 1.00 94.25 86 SER A N 1
ATOM 640 C CA . SER A 1 86 ? -3.605 -3.016 -2.783 1.00 94.25 86 SER A CA 1
ATOM 641 C C . SER A 1 86 ? -2.364 -3.907 -2.915 1.00 94.25 86 SER A C 1
ATOM 643 O O . SER A 1 86 ? -1.842 -4.076 -4.020 1.00 94.25 86 SER A O 1
ATOM 645 N N . ILE A 1 87 ? -1.931 -4.546 -1.821 1.00 92.31 87 ILE A N 1
ATOM 646 C CA . ILE A 1 87 ? -0.810 -5.497 -1.802 1.00 92.31 87 ILE A CA 1
ATOM 647 C C . ILE A 1 87 ? -1.188 -6.755 -2.585 1.00 92.31 87 ILE A C 1
ATOM 649 O O . ILE A 1 87 ? -0.415 -7.215 -3.423 1.00 92.31 87 ILE A O 1
ATOM 653 N N . ILE A 1 88 ? -2.398 -7.274 -2.367 1.00 92.50 88 ILE A N 1
ATOM 654 C CA . ILE A 1 88 ? -2.910 -8.463 -3.060 1.00 92.50 88 ILE A CA 1
ATOM 655 C C . ILE A 1 88 ? -3.065 -8.172 -4.553 1.00 92.50 88 ILE A C 1
ATOM 657 O O . ILE A 1 88 ? -2.588 -8.941 -5.386 1.00 92.50 88 ILE A O 1
ATOM 661 N N . VAL A 1 89 ? -3.668 -7.033 -4.902 1.00 94.06 89 VAL A N 1
ATOM 662 C CA . VAL A 1 89 ? -3.806 -6.587 -6.296 1.00 94.06 89 VAL A CA 1
ATOM 663 C C . VAL A 1 89 ? -2.430 -6.477 -6.955 1.00 94.06 89 VAL A C 1
ATOM 665 O O . VAL A 1 89 ? -2.225 -7.013 -8.043 1.00 94.06 89 VAL A O 1
ATOM 668 N N . SER A 1 90 ? -1.458 -5.865 -6.275 1.00 93.75 90 SER A N 1
ATOM 669 C CA . SER A 1 90 ? -0.080 -5.768 -6.769 1.00 93.75 90 SER A CA 1
ATOM 670 C C . SER A 1 90 ? 0.547 -7.145 -6.990 1.00 93.75 90 SER A C 1
ATOM 672 O O . SER A 1 90 ? 1.143 -7.389 -8.035 1.00 93.75 90 SER A O 1
ATOM 674 N N . ALA A 1 91 ? 0.403 -8.062 -6.033 1.00 92.06 91 ALA A N 1
ATOM 675 C CA . ALA A 1 91 ? 0.933 -9.420 -6.116 1.00 92.06 91 ALA A CA 1
ATOM 676 C C . ALA A 1 91 ? 0.355 -10.194 -7.314 1.00 92.06 91 ALA A C 1
ATOM 678 O O . ALA A 1 91 ? 1.102 -10.806 -8.081 1.00 92.06 91 ALA A O 1
ATOM 679 N N . VAL A 1 92 ? -0.962 -10.113 -7.513 1.00 91.94 92 VAL A N 1
ATOM 680 C CA . VAL A 1 92 ? -1.657 -10.755 -8.635 1.00 91.94 92 VAL A CA 1
ATOM 681 C C . VAL A 1 92 ? -1.222 -10.141 -9.969 1.00 91.94 92 VAL A C 1
ATOM 683 O O . VAL A 1 92 ? -0.844 -10.869 -10.889 1.00 91.94 92 VAL A O 1
ATOM 686 N N . LEU A 1 93 ? -1.198 -8.809 -10.086 1.00 92.19 93 LEU A N 1
ATOM 687 C CA . LEU A 1 93 ? -0.749 -8.152 -11.317 1.00 92.19 93 LEU A CA 1
ATOM 688 C C . LEU A 1 93 ? 0.738 -8.396 -11.600 1.00 92.19 93 LEU A C 1
ATOM 690 O O . LEU A 1 93 ? 1.110 -8.493 -12.767 1.00 92.19 93 LEU A O 1
ATOM 694 N N . ALA A 1 94 ? 1.595 -8.510 -10.584 1.00 92.44 94 ALA A N 1
ATOM 695 C CA . ALA A 1 94 ? 3.007 -8.844 -10.775 1.00 92.44 94 ALA A CA 1
ATOM 696 C C . ALA A 1 94 ? 3.167 -10.215 -11.445 1.00 92.44 94 ALA A C 1
ATOM 698 O O . ALA A 1 94 ? 3.963 -10.355 -12.379 1.00 92.44 94 ALA A O 1
ATOM 699 N N . HIS A 1 95 ? 2.361 -11.192 -11.022 1.00 90.25 95 HIS A N 1
ATOM 700 C CA . HIS A 1 95 ? 2.348 -12.517 -11.624 1.00 90.25 95 HIS A CA 1
ATOM 701 C C . HIS A 1 95 ? 1.957 -12.465 -13.103 1.00 90.25 95 HIS A C 1
ATOM 703 O O . HIS A 1 95 ? 2.686 -12.978 -13.944 1.00 90.25 95 HIS A O 1
ATOM 709 N N . PHE A 1 96 ? 0.875 -11.763 -13.449 1.00 90.25 96 PHE A N 1
ATOM 710 C CA . PHE A 1 96 ? 0.399 -11.710 -14.836 1.00 90.25 96 PHE A CA 1
ATOM 711 C C . PHE A 1 96 ? 1.204 -10.768 -15.748 1.00 90.25 96 PHE A C 1
ATOM 713 O O . PHE A 1 96 ? 1.509 -11.109 -16.887 1.00 90.25 96 PHE A O 1
ATOM 720 N N . MET A 1 97 ? 1.547 -9.560 -15.291 1.00 89.38 97 MET A N 1
ATOM 721 C CA . MET A 1 97 ? 2.142 -8.522 -16.148 1.00 89.38 97 MET A CA 1
ATOM 722 C C . MET A 1 97 ? 3.664 -8.587 -16.254 1.00 89.38 97 MET A C 1
ATOM 724 O O . MET A 1 97 ? 4.213 -8.069 -17.240 1.00 89.38 97 MET A O 1
ATOM 728 N N . LEU A 1 98 ? 4.335 -9.108 -15.220 1.00 88.31 98 LEU A N 1
ATOM 729 C CA . LEU A 1 98 ? 5.796 -9.222 -15.144 1.00 88.31 98 LEU A CA 1
ATOM 730 C C . LEU A 1 98 ? 6.269 -10.682 -15.173 1.00 88.31 98 LEU A C 1
ATOM 732 O O . LEU A 1 98 ? 7.479 -10.897 -15.215 1.00 88.31 98 LEU A O 1
ATOM 736 N N . ASN A 1 99 ? 5.347 -11.652 -15.187 1.00 87.00 99 ASN A N 1
ATOM 737 C CA . ASN A 1 99 ? 5.646 -13.084 -15.167 1.00 87.00 99 ASN A CA 1
ATOM 738 C C . ASN A 1 99 ? 6.511 -13.494 -13.960 1.00 87.00 99 ASN A C 1
ATOM 740 O O . ASN A 1 99 ? 7.353 -14.386 -14.042 1.00 87.00 99 ASN A O 1
ATOM 744 N N . GLU A 1 100 ? 6.336 -12.801 -12.831 1.00 87.88 100 GLU A N 1
ATOM 745 C CA . GLU A 1 100 ? 7.043 -13.115 -11.593 1.00 87.88 100 GLU A CA 1
ATOM 746 C C . GLU A 1 100 ? 6.326 -14.248 -10.854 1.00 87.88 100 GLU A C 1
ATOM 748 O O . GLU A 1 100 ? 5.116 -14.209 -10.622 1.00 87.88 100 GLU A O 1
ATOM 753 N N . SER A 1 101 ? 7.067 -15.278 -10.453 1.00 83.56 101 SER A N 1
ATOM 754 C CA . SER A 1 101 ? 6.522 -16.339 -9.611 1.00 83.56 101 SER A CA 1
ATOM 755 C C . SER A 1 101 ? 6.350 -15.835 -8.178 1.00 83.56 101 SER A C 1
ATOM 757 O O . SER A 1 101 ? 7.323 -15.420 -7.542 1.00 83.56 101 SER A O 1
ATOM 759 N N . LEU A 1 102 ? 5.131 -15.920 -7.647 1.00 81.19 102 LEU A N 1
ATOM 760 C CA . LEU A 1 102 ? 4.855 -15.675 -6.234 1.00 81.19 102 LEU A CA 1
ATOM 761 C C . LEU A 1 102 ? 5.571 -16.725 -5.380 1.00 81.19 102 LEU A C 1
ATOM 763 O O . LEU A 1 102 ? 5.245 -17.910 -5.412 1.00 81.19 102 LEU A O 1
ATOM 767 N N . GLN A 1 103 ? 6.567 -16.287 -4.611 1.00 84.81 103 GLN A N 1
ATOM 768 C CA . GLN A 1 103 ? 7.250 -17.153 -3.654 1.00 84.81 103 GLN A CA 1
ATOM 769 C C . GLN A 1 103 ? 6.257 -17.650 -2.593 1.00 84.81 103 GLN A C 1
ATOM 771 O O . GLN A 1 103 ? 5.322 -16.935 -2.230 1.00 84.81 103 GLN A O 1
ATOM 776 N N . LYS A 1 104 ? 6.492 -18.846 -2.033 1.00 85.38 104 LYS A N 1
ATOM 777 C CA . LYS A 1 104 ? 5.631 -19.441 -0.988 1.00 85.38 104 LYS A CA 1
ATOM 778 C C . LYS A 1 104 ? 5.389 -18.484 0.191 1.00 85.38 104 LYS A C 1
ATOM 780 O O . LYS A 1 104 ? 4.270 -18.383 0.679 1.00 85.38 104 LYS A O 1
ATOM 785 N N . MET A 1 105 ? 6.414 -17.721 0.579 1.00 81.88 105 MET A N 1
ATOM 786 C CA . MET A 1 105 ? 6.314 -16.683 1.614 1.00 81.88 105 MET A CA 1
ATOM 787 C C . MET A 1 105 ? 5.410 -15.510 1.206 1.00 81.88 105 MET A C 1
ATOM 789 O O . MET A 1 105 ? 4.693 -14.975 2.043 1.00 81.88 105 MET A O 1
ATOM 793 N N . GLY A 1 106 ? 5.394 -15.133 -0.076 1.00 84.19 106 GLY A N 1
ATOM 794 C CA . GLY A 1 106 ? 4.500 -14.097 -0.600 1.00 84.19 106 GLY A CA 1
ATOM 795 C C . GLY A 1 106 ? 3.033 -14.531 -0.594 1.00 84.19 106 GLY A C 1
ATOM 796 O O . GLY A 1 106 ? 2.161 -13.735 -0.256 1.00 84.19 106 GLY A O 1
ATOM 797 N N . ILE A 1 107 ? 2.763 -15.808 -0.887 1.00 87.12 107 ILE A N 1
ATOM 798 C CA . ILE A 1 107 ? 1.415 -16.388 -0.776 1.00 87.12 107 ILE A CA 1
ATOM 799 C C . ILE A 1 107 ? 0.960 -16.390 0.685 1.00 87.12 107 ILE A C 1
ATOM 801 O O . ILE A 1 107 ? -0.145 -15.937 0.977 1.00 87.12 107 ILE A O 1
ATOM 805 N N . LEU A 1 108 ? 1.823 -16.833 1.606 1.00 90.75 108 LEU A N 1
ATOM 806 C CA . LEU A 1 108 ? 1.534 -16.796 3.041 1.00 90.75 108 LEU A CA 1
ATOM 807 C C . LEU A 1 108 ? 1.246 -15.364 3.518 1.00 90.75 108 LEU A C 1
ATOM 809 O O . LEU A 1 108 ? 0.270 -15.147 4.229 1.00 90.75 108 LEU A O 1
ATOM 813 N N . GLY A 1 109 ? 2.039 -14.386 3.072 1.00 88.94 109 GLY A N 1
ATOM 814 C CA . GLY A 1 109 ? 1.805 -12.969 3.351 1.00 88.94 109 GLY A CA 1
ATOM 815 C C . GLY A 1 109 ? 0.450 -12.476 2.836 1.00 88.94 109 GLY A C 1
ATOM 816 O O . GLY A 1 109 ? -0.285 -11.839 3.583 1.00 88.94 109 GLY A O 1
ATOM 817 N N . CYS A 1 110 ? 0.069 -12.826 1.602 1.00 90.38 110 CYS A N 1
ATOM 818 C CA . CYS A 1 110 ? -1.244 -12.466 1.053 1.00 90.38 110 CYS A CA 1
ATOM 819 C C . CYS A 1 110 ? -2.392 -13.079 1.868 1.00 90.38 110 CYS A C 1
ATOM 821 O O . CYS A 1 110 ? -3.359 -12.383 2.172 1.00 90.38 110 CYS A O 1
ATOM 823 N N . LEU A 1 111 ? -2.278 -14.353 2.260 1.00 91.19 111 LEU A N 1
ATOM 824 C CA . LEU A 1 111 ? -3.273 -15.017 3.108 1.00 91.19 111 LEU A CA 1
ATOM 825 C C . LEU A 1 111 ? -3.388 -14.333 4.475 1.00 91.19 111 LEU A C 1
ATOM 827 O O . LEU A 1 111 ? -4.497 -14.044 4.921 1.00 91.19 111 LEU A O 1
ATOM 831 N N . LEU A 1 112 ? -2.256 -14.017 5.108 1.00 90.44 112 LEU A N 1
ATOM 832 C CA . LEU A 1 112 ? -2.220 -13.294 6.381 1.00 90.44 112 LEU A CA 1
ATOM 833 C C . LEU A 1 112 ? -2.838 -11.896 6.265 1.00 90.44 112 LEU A C 1
ATOM 835 O O . LEU A 1 112 ? -3.596 -11.508 7.151 1.00 90.44 112 LEU A O 1
ATOM 839 N N . CYS A 1 113 ? -2.587 -11.164 5.174 1.00 90.69 113 CYS A N 1
ATOM 840 C CA . CYS A 1 113 ? -3.228 -9.871 4.920 1.00 90.69 113 CYS A CA 1
ATOM 841 C C . CYS A 1 113 ? -4.753 -10.002 4.804 1.00 90.69 113 CYS A C 1
ATOM 843 O O . CYS A 1 113 ? -5.467 -9.219 5.422 1.00 90.69 113 CYS A O 1
ATOM 845 N N . ILE 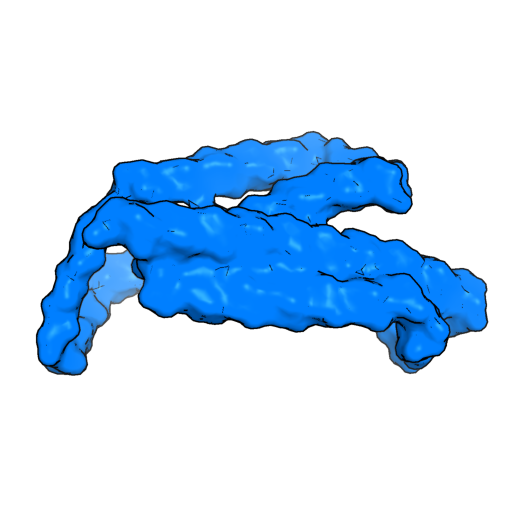A 1 114 ? -5.266 -10.998 4.070 1.00 90.75 114 ILE A N 1
ATOM 846 C CA . ILE A 1 114 ? -6.719 -11.222 3.941 1.00 90.75 114 ILE A CA 1
ATOM 847 C C . ILE A 1 114 ? -7.343 -11.512 5.307 1.00 90.75 114 ILE A C 1
ATOM 849 O O . ILE A 1 114 ? -8.357 -10.908 5.669 1.00 90.75 114 ILE A O 1
ATOM 853 N N . VAL A 1 115 ? -6.733 -12.426 6.067 1.00 91.75 115 VAL A N 1
ATOM 854 C CA . VAL A 1 115 ? -7.213 -12.814 7.398 1.00 91.75 115 VAL A CA 1
ATOM 855 C C . VAL A 1 115 ? -7.183 -11.613 8.341 1.00 91.75 115 VAL A C 1
ATOM 857 O O . VAL A 1 115 ? -8.207 -11.295 8.939 1.00 91.75 115 VAL A O 1
ATOM 860 N N . GLY A 1 116 ? -6.056 -10.903 8.425 1.00 90.06 116 GLY A N 1
ATOM 861 C CA . GLY A 1 116 ? -5.901 -9.725 9.279 1.00 90.06 116 GLY A CA 1
ATOM 862 C C . GLY A 1 116 ? -6.902 -8.619 8.945 1.00 90.06 116 GLY A C 1
ATOM 863 O O . GLY A 1 116 ? -7.607 -8.145 9.835 1.00 90.06 116 GLY A O 1
ATOM 864 N N . SER A 1 117 ? -7.039 -8.263 7.664 1.00 89.31 117 SER A N 1
ATOM 865 C CA . SER A 1 117 ? -8.004 -7.250 7.226 1.00 89.31 117 SER A CA 1
ATOM 866 C C . SER A 1 117 ? -9.445 -7.644 7.548 1.00 89.31 117 SER A C 1
ATOM 868 O O . SER A 1 117 ? -10.216 -6.807 8.011 1.00 89.31 117 SER A O 1
ATOM 870 N N . THR A 1 118 ? -9.811 -8.914 7.359 1.00 88.19 118 THR A N 1
ATOM 871 C CA . THR A 1 118 ? -11.171 -9.401 7.641 1.00 88.19 118 THR A CA 1
ATOM 872 C C . THR A 1 118 ? -11.455 -9.416 9.142 1.00 88.19 118 THR A C 1
ATOM 874 O O . THR A 1 118 ? -12.526 -8.990 9.563 1.00 88.19 118 THR A O 1
ATOM 877 N N . VAL A 1 119 ? -10.492 -9.844 9.964 1.00 89.81 119 VAL A N 1
ATOM 878 C CA . VAL A 1 119 ? -10.618 -9.822 11.430 1.00 89.81 119 VAL A CA 1
ATOM 879 C C . VAL A 1 119 ? -10.823 -8.395 11.936 1.00 89.81 119 VAL A C 1
ATOM 881 O O . VAL A 1 119 ? -11.717 -8.193 12.756 1.00 89.81 119 VAL A O 1
ATOM 884 N N . ILE A 1 120 ? -10.065 -7.417 11.420 1.00 87.69 120 ILE A N 1
ATOM 885 C CA . ILE A 1 120 ? -10.216 -6.000 11.787 1.00 87.69 120 ILE A CA 1
ATOM 886 C C . ILE A 1 120 ? -11.599 -5.483 11.388 1.00 87.69 120 ILE A C 1
ATOM 888 O O . ILE A 1 120 ? -12.276 -4.892 12.218 1.00 87.69 120 ILE A O 1
ATOM 892 N N . VAL A 1 121 ? -12.045 -5.734 10.152 1.00 84.25 121 VAL A N 1
ATOM 893 C CA . VAL A 1 121 ? -13.358 -5.267 9.671 1.00 84.25 121 VAL A CA 1
ATOM 894 C C . VAL A 1 121 ? -14.509 -5.889 10.469 1.00 84.25 121 VAL A C 1
ATOM 896 O O . VAL A 1 121 ? -15.473 -5.195 10.777 1.00 84.25 121 VAL A O 1
ATOM 899 N N . LEU A 1 122 ? -14.416 -7.177 10.821 1.00 84.94 122 LEU A N 1
ATOM 900 C CA . LEU A 1 122 ? -15.466 -7.887 11.559 1.00 84.94 122 LEU A CA 1
ATOM 901 C C . LEU A 1 122 ? -15.536 -7.504 13.040 1.00 84.94 122 LEU A C 1
ATOM 903 O O . LEU A 1 122 ? -16.627 -7.475 13.602 1.00 84.94 122 LEU A O 1
ATOM 907 N N . HIS A 1 123 ? -14.393 -7.239 13.675 1.00 85.25 123 HIS A N 1
ATOM 908 C CA . HIS A 1 123 ? -14.324 -6.892 15.098 1.00 85.25 123 HIS A CA 1
ATOM 909 C C . HIS A 1 123 ? -14.213 -5.387 15.338 1.00 85.25 123 HIS A C 1
ATOM 911 O O . HIS A 1 123 ? -13.994 -4.978 16.477 1.00 85.25 123 HIS A O 1
ATOM 917 N N . ALA A 1 124 ? -14.337 -4.567 14.291 1.00 80.75 124 ALA A N 1
ATOM 918 C CA . ALA A 1 124 ? -14.301 -3.120 14.413 1.00 80.75 124 ALA A CA 1
ATOM 919 C C . ALA A 1 124 ? -15.444 -2.667 15.338 1.00 80.75 124 ALA A C 1
ATOM 921 O O . ALA A 1 124 ? -16.615 -2.833 14.979 1.00 80.75 124 ALA A O 1
ATOM 922 N N . PRO A 1 125 ? -15.140 -2.122 16.531 1.00 75.88 125 PRO A N 1
ATOM 923 C CA . PRO A 1 125 ? -16.169 -1.566 17.388 1.00 75.88 125 PRO A CA 1
ATOM 924 C C . PRO A 1 125 ? -16.766 -0.328 16.720 1.00 75.88 125 PRO A C 1
ATOM 926 O O . PRO A 1 125 ? -16.107 0.354 15.933 1.00 75.88 125 PRO A O 1
ATOM 929 N N . GLU A 1 126 ? -18.016 -0.023 17.053 1.00 69.31 126 GLU A N 1
ATOM 930 C CA . GLU A 1 126 ? -18.658 1.199 16.579 1.00 69.31 126 GLU A CA 1
ATOM 931 C C . GLU A 1 126 ? -17.856 2.414 17.073 1.00 69.31 126 GLU A C 1
ATOM 933 O O . GLU A 1 126 ? -17.561 2.530 18.269 1.00 69.31 126 GLU A O 1
ATOM 938 N N . GLU A 1 127 ? -17.440 3.288 16.150 1.00 64.94 127 GLU A N 1
ATOM 939 C CA . GLU A 1 127 ? -16.650 4.471 16.493 1.00 64.94 127 GLU A CA 1
ATOM 940 C C . GLU A 1 127 ? -17.475 5.370 17.424 1.00 64.94 127 GLU A C 1
ATOM 942 O O . GLU A 1 127 ? -18.495 5.940 17.031 1.00 64.94 127 GLU A O 1
ATOM 947 N N . ARG A 1 128 ? -17.046 5.491 18.686 1.00 63.62 128 ARG A N 1
ATOM 948 C CA . ARG A 1 128 ? -17.631 6.463 19.614 1.00 63.62 128 ARG A CA 1
ATOM 949 C C . ARG A 1 128 ? -17.217 7.856 19.165 1.00 63.62 128 ARG A C 1
ATOM 951 O O . ARG A 1 128 ? -16.033 8.115 18.957 1.00 63.62 128 ARG A O 1
ATOM 958 N N . SER A 1 129 ? -18.177 8.769 19.070 1.00 60.50 129 SER A N 1
ATOM 959 C CA . SER A 1 129 ? -17.892 10.186 18.868 1.00 60.50 129 SER A CA 1
ATOM 960 C C . SER A 1 129 ? -17.213 10.743 20.122 1.00 60.5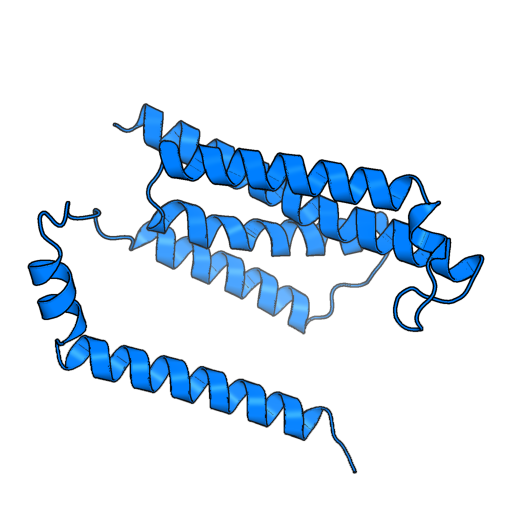0 129 SER A C 1
ATOM 962 O O . SER A 1 129 ? -17.893 11.087 21.089 1.00 60.50 129 SER A O 1
ATOM 964 N N . LEU A 1 130 ? -15.880 10.795 20.127 1.00 59.81 130 LEU A N 1
ATOM 965 C CA . LEU A 1 130 ? -15.122 11.472 21.179 1.00 59.81 130 LEU A CA 1
ATOM 966 C C . LEU A 1 130 ? -15.393 12.971 21.060 1.00 59.81 130 LEU A C 1
ATOM 968 O O . LEU A 1 130 ? -15.206 13.564 19.997 1.00 59.81 130 LEU A O 1
ATOM 972 N N . SER A 1 131 ? -15.894 13.566 22.137 1.00 64.12 131 SER A N 1
ATOM 973 C CA . SER A 1 131 ? -16.410 14.942 22.109 1.00 64.12 131 SER A CA 1
ATOM 974 C C . SER A 1 131 ? -15.359 15.982 22.507 1.00 64.12 131 SER A C 1
ATOM 976 O O . SER A 1 131 ? -15.571 17.177 22.306 1.00 64.12 131 SER A O 1
ATOM 978 N N . SER A 1 132 ? -14.215 15.542 23.046 1.00 79.81 132 SER A N 1
ATOM 979 C CA . SER A 1 132 ? -13.211 16.427 23.633 1.00 79.81 132 SER A CA 1
ATOM 980 C C . SER A 1 132 ? -11.776 15.896 23.506 1.00 79.81 132 SER A C 1
ATOM 982 O O . SER A 1 132 ? -11.520 14.701 23.642 1.00 79.81 132 SER A O 1
ATOM 984 N N . VAL A 1 133 ? -10.812 16.800 23.294 1.00 78.31 133 VAL A N 1
ATOM 985 C CA . VAL A 1 133 ? -9.369 16.480 23.232 1.00 78.31 133 VAL A CA 1
ATOM 986 C C . VAL A 1 133 ? -8.862 15.948 24.576 1.00 78.31 133 VAL A C 1
ATOM 988 O O . VAL A 1 133 ? -7.981 15.091 24.618 1.00 78.31 133 VAL A O 1
ATOM 991 N N . GLN A 1 134 ? -9.449 16.413 25.678 1.00 79.31 134 GLN A N 1
ATOM 992 C CA . GLN A 1 134 ? -9.137 15.954 27.029 1.00 79.31 134 GLN A CA 1
ATOM 993 C C . GLN A 1 134 ? -9.503 14.475 27.216 1.00 79.31 134 GLN A C 1
ATOM 995 O O . GLN A 1 134 ? -8.725 13.728 27.798 1.00 79.31 134 GLN A O 1
ATOM 1000 N N . GLU A 1 135 ? -10.622 14.032 26.640 1.00 80.12 135 GLU A N 1
ATOM 1001 C CA . GLU A 1 135 ? -11.050 12.627 26.670 1.00 80.12 135 GLU A CA 1
ATOM 1002 C C . GLU A 1 135 ? -10.059 11.731 25.905 1.00 80.12 135 GLU A C 1
ATOM 1004 O O . GLU A 1 135 ? -9.682 10.658 26.374 1.00 80.12 135 GLU A O 1
ATOM 1009 N N . ILE A 1 136 ? -9.551 12.210 24.762 1.00 81.75 136 ILE A N 1
ATOM 1010 C CA . ILE A 1 136 ? -8.494 11.524 24.000 1.00 81.75 136 ILE A CA 1
ATOM 1011 C C . ILE A 1 136 ? -7.207 11.424 24.830 1.00 81.75 136 ILE A C 1
ATOM 1013 O O . ILE A 1 136 ? -6.571 10.371 24.848 1.00 81.75 136 ILE A O 1
ATOM 1017 N N . TRP A 1 137 ? -6.818 12.499 25.522 1.00 81.62 137 TRP A N 1
ATOM 1018 C CA . TRP A 1 137 ? -5.606 12.523 26.346 1.00 81.62 137 TRP A CA 1
ATOM 1019 C C . TRP A 1 137 ? -5.689 11.566 27.541 1.00 81.62 137 TRP A C 1
ATOM 1021 O O . TRP A 1 137 ? -4.725 10.856 27.841 1.00 81.62 137 TRP A O 1
ATOM 1031 N N . GLU A 1 138 ? -6.849 11.495 28.194 1.00 84.44 138 GLU A N 1
ATOM 1032 C CA . GLU A 1 138 ? -7.100 10.542 29.277 1.00 84.44 138 GLU A CA 1
ATOM 1033 C C . GLU A 1 138 ? -7.045 9.096 28.775 1.00 84.44 138 GLU A C 1
ATOM 1035 O O . GLU A 1 138 ? -6.364 8.268 29.384 1.00 84.44 138 GLU A O 1
ATOM 1040 N N . LEU A 1 139 ? -7.676 8.800 27.633 1.00 82.50 139 LEU A N 1
ATOM 1041 C CA . LEU A 1 139 ? -7.614 7.484 26.987 1.00 82.50 139 LEU A CA 1
ATOM 1042 C C . LEU A 1 139 ? -6.179 7.104 26.590 1.00 82.50 139 LEU A C 1
ATOM 1044 O O . LEU A 1 139 ? -5.761 5.969 26.817 1.00 82.50 139 LEU A O 1
ATOM 1048 N N . ALA A 1 140 ? -5.402 8.051 26.058 1.00 82.12 140 ALA A N 1
ATOM 1049 C CA . ALA A 1 140 ? -4.008 7.834 25.675 1.00 82.12 140 ALA A CA 1
ATOM 1050 C C . ALA A 1 140 ? -3.078 7.610 26.883 1.00 82.12 140 ALA A C 1
ATOM 1052 O O . ALA A 1 140 ? -2.078 6.903 26.772 1.00 82.12 140 ALA A O 1
ATOM 1053 N N . THR A 1 141 ? -3.405 8.180 28.045 1.00 88.31 141 THR A N 1
ATOM 1054 C CA . THR A 1 141 ? -2.606 8.031 29.275 1.00 88.31 141 THR A CA 1
ATOM 1055 C C . THR A 1 141 ? -2.971 6.761 30.057 1.00 88.31 141 THR A C 1
ATOM 1057 O O . THR A 1 141 ? -2.301 6.415 31.032 1.00 88.31 141 THR A O 1
ATOM 1060 N N . GLN A 1 142 ? -4.002 6.014 29.638 1.00 90.44 142 GLN A N 1
ATOM 1061 C CA . GLN A 1 142 ? -4.358 4.762 30.301 1.00 90.44 142 GLN A CA 1
ATOM 1062 C C . GLN A 1 142 ? -3.188 3.763 30.263 1.00 90.44 142 GLN A C 1
ATOM 1064 O O . GLN A 1 142 ? -2.594 3.535 29.204 1.00 90.44 142 GLN A O 1
ATOM 1069 N N . PRO A 1 143 ? -2.884 3.086 31.387 1.00 88.38 143 PRO A N 1
ATOM 1070 C CA . PRO A 1 143 ? -1.726 2.197 31.481 1.00 88.38 143 PRO A CA 1
ATOM 1071 C C . PRO A 1 143 ? -1.796 1.034 30.483 1.00 88.38 143 PRO A C 1
ATOM 1073 O O . PRO A 1 143 ? -0.766 0.594 29.979 1.00 88.38 143 PRO A O 1
ATOM 1076 N N . ALA A 1 144 ? -3.005 0.576 30.140 1.00 88.69 144 ALA A N 1
ATOM 1077 C CA . ALA A 1 144 ? -3.218 -0.445 29.118 1.00 88.69 144 ALA A CA 1
ATOM 1078 C C . ALA A 1 144 ? -2.802 0.031 27.713 1.00 88.69 144 ALA A C 1
ATOM 1080 O O . ALA A 1 144 ? -2.157 -0.718 26.980 1.00 88.69 144 ALA A O 1
ATOM 1081 N N . PHE A 1 145 ? -3.118 1.280 27.350 1.00 87.94 145 PHE A N 1
ATOM 1082 C CA . PHE A 1 145 ? -2.729 1.861 26.063 1.00 87.94 145 PHE A CA 1
ATOM 1083 C C . PHE A 1 145 ? -1.214 2.102 25.989 1.00 87.94 145 PHE A C 1
ATOM 1085 O O . PHE A 1 145 ? -0.579 1.786 24.980 1.00 87.94 145 PHE A O 1
ATOM 1092 N N . LEU A 1 146 ? -0.606 2.581 27.077 1.00 89.81 146 LEU A N 1
ATOM 1093 C CA . LEU A 1 146 ? 0.846 2.765 27.169 1.00 89.81 146 LEU A CA 1
ATOM 1094 C C . LEU A 1 146 ? 1.607 1.434 27.058 1.00 89.81 146 LEU A C 1
ATOM 1096 O O . LEU A 1 146 ? 2.595 1.345 26.332 1.00 89.81 146 LEU A O 1
ATOM 1100 N N . LEU A 1 147 ? 1.124 0.373 27.712 1.00 92.06 147 LEU A N 1
ATOM 1101 C CA . LEU A 1 147 ? 1.690 -0.973 27.565 1.00 92.06 147 LEU A CA 1
ATOM 1102 C C . LEU A 1 147 ? 1.554 -1.491 26.131 1.00 92.06 147 LEU A C 1
ATOM 1104 O O . LEU A 1 147 ? 2.531 -1.972 25.556 1.00 92.06 147 LEU A O 1
ATOM 1108 N N . TYR A 1 148 ? 0.367 -1.366 25.536 1.00 89.62 148 TYR A N 1
ATOM 1109 C CA . TYR A 1 148 ? 0.123 -1.786 24.157 1.00 89.62 148 TYR A CA 1
ATOM 1110 C C . TYR A 1 148 ? 1.053 -1.079 23.160 1.00 89.62 148 TYR A C 1
ATOM 1112 O O . TYR A 1 148 ? 1.668 -1.731 22.309 1.00 89.62 148 TYR A O 1
ATOM 1120 N N . THR A 1 149 ? 1.195 0.243 23.278 1.00 89.12 149 THR A N 1
ATOM 1121 C CA . THR A 1 149 ? 2.067 1.038 22.402 1.00 89.12 149 THR A CA 1
ATOM 1122 C C . THR A 1 149 ? 3.543 0.701 22.610 1.00 89.12 149 THR A C 1
ATOM 1124 O O . THR A 1 149 ? 4.256 0.505 21.625 1.00 89.12 149 THR A O 1
ATOM 1127 N N . ALA A 1 150 ? 3.997 0.523 23.856 1.00 92.31 150 ALA A N 1
ATOM 1128 C CA . ALA A 1 150 ? 5.370 0.114 24.158 1.00 92.31 150 ALA A CA 1
ATOM 1129 C C . ALA A 1 150 ? 5.713 -1.276 23.586 1.00 92.31 150 ALA A C 1
ATOM 1131 O O . ALA A 1 150 ? 6.766 -1.458 22.965 1.00 92.31 150 ALA A O 1
ATOM 1132 N N . VAL A 1 151 ? 4.817 -2.258 23.735 1.00 93.38 151 VAL A N 1
ATOM 1133 C CA . VAL A 1 151 ? 5.004 -3.610 23.177 1.00 93.38 151 VAL A CA 1
ATOM 1134 C C . VAL A 1 151 ? 4.997 -3.580 21.647 1.00 93.38 151 VAL A C 1
ATOM 1136 O O . VAL A 1 151 ? 5.874 -4.163 21.013 1.00 93.38 151 VAL A O 1
ATOM 1139 N N . SER A 1 152 ? 4.064 -2.852 21.036 1.00 89.69 152 SER A N 1
ATOM 1140 C CA . SER A 1 152 ? 3.977 -2.744 19.573 1.00 89.69 152 SER A CA 1
ATOM 1141 C C . SER A 1 152 ? 5.219 -2.078 18.972 1.00 89.69 152 SER A C 1
ATOM 1143 O O . SER A 1 152 ? 5.760 -2.541 17.962 1.00 89.69 152 SER A O 1
ATOM 1145 N N . TYR A 1 153 ? 5.713 -1.017 19.614 1.00 92.50 153 TYR A N 1
ATOM 1146 C CA . TYR A 1 153 ? 6.907 -0.299 19.175 1.00 92.50 153 TYR A CA 1
ATOM 1147 C C . TYR A 1 153 ? 8.177 -1.144 19.347 1.00 92.50 153 TYR A C 1
ATOM 1149 O O . TYR A 1 153 ? 8.973 -1.261 18.414 1.00 92.50 153 TYR A O 1
ATOM 1157 N N . SER A 1 154 ? 8.337 -1.806 20.498 1.00 91.12 154 SER A N 1
ATOM 1158 C CA . SER A 1 154 ? 9.476 -2.700 20.752 1.00 91.12 154 SER A CA 1
ATOM 1159 C C . SER A 1 154 ? 9.498 -3.910 19.813 1.00 91.12 154 SER A C 1
ATOM 1161 O O . SER A 1 154 ? 10.559 -4.241 19.286 1.00 91.12 154 SER A O 1
ATOM 1163 N N . GLY A 1 155 ? 8.344 -4.518 19.520 1.00 89.12 155 GLY A N 1
ATOM 1164 C CA . GLY A 1 155 ? 8.234 -5.599 18.536 1.00 89.12 155 GLY A CA 1
ATOM 1165 C C . GLY A 1 155 ? 8.579 -5.147 17.113 1.00 89.12 155 GLY A C 1
ATOM 1166 O O . GLY A 1 155 ? 9.296 -5.848 16.393 1.00 89.12 155 GLY A O 1
ATOM 1167 N N . SER A 1 156 ? 8.139 -3.948 16.722 1.00 87.31 156 SER A N 1
ATOM 1168 C CA . SER A 1 156 ? 8.459 -3.361 15.412 1.00 87.31 156 SER A CA 1
ATOM 1169 C C . SER A 1 156 ? 9.960 -3.093 15.265 1.00 87.31 156 SER A C 1
ATOM 1171 O O . SER A 1 156 ? 10.561 -3.479 14.261 1.00 87.31 156 SER A O 1
ATOM 1173 N N . ILE A 1 157 ? 10.587 -2.509 16.293 1.00 90.69 157 ILE A N 1
ATOM 1174 C CA . ILE A 1 157 ? 12.040 -2.292 16.338 1.00 90.69 157 ILE A CA 1
ATOM 1175 C C . ILE A 1 157 ? 12.792 -3.620 16.321 1.00 90.69 157 ILE A C 1
ATOM 1177 O O . ILE A 1 157 ? 13.734 -3.771 15.548 1.00 90.69 157 ILE A O 1
ATOM 1181 N N . GLY A 1 158 ? 12.377 -4.596 17.130 1.00 88.31 158 GLY A N 1
ATOM 1182 C CA . GLY A 1 158 ? 13.016 -5.910 17.177 1.00 88.31 158 GLY A CA 1
ATOM 1183 C C . GLY A 1 158 ? 13.004 -6.597 15.813 1.00 88.31 158 GLY A C 1
ATOM 1184 O O . GLY A 1 158 ? 14.037 -7.072 15.350 1.00 88.31 158 GLY A O 1
ATOM 1185 N N . THR A 1 159 ? 11.863 -6.563 15.123 1.00 84.12 159 THR A N 1
ATOM 1186 C CA . THR A 1 159 ? 11.729 -7.126 13.770 1.00 84.12 159 THR A CA 1
ATOM 1187 C C . THR A 1 159 ? 12.626 -6.399 12.768 1.00 84.12 159 THR A C 1
ATOM 1189 O O . THR A 1 159 ? 13.314 -7.047 11.982 1.00 84.12 159 THR A O 1
ATOM 1192 N N . TYR A 1 160 ? 12.670 -5.064 12.816 1.00 85.12 160 TYR A N 1
ATOM 1193 C CA . TYR A 1 160 ? 13.549 -4.266 11.959 1.00 85.12 160 TYR A CA 1
ATOM 1194 C C . TYR A 1 160 ? 15.031 -4.587 12.197 1.00 85.12 160 TYR A C 1
ATOM 1196 O O . TYR A 1 160 ? 15.771 -4.811 11.242 1.00 85.12 160 TYR A O 1
ATOM 1204 N N . LEU A 1 161 ? 15.458 -4.682 13.460 1.00 86.38 161 LEU A N 1
ATOM 1205 C CA . LEU A 1 161 ? 16.836 -5.015 13.821 1.00 86.38 161 LEU A CA 1
ATOM 1206 C C . LEU A 1 161 ? 17.228 -6.425 13.368 1.00 86.38 161 LEU A C 1
ATOM 1208 O O . LEU A 1 161 ? 18.331 -6.604 12.857 1.00 86.38 161 LEU A O 1
ATOM 1212 N N . ILE A 1 162 ? 16.329 -7.405 13.499 1.00 86.19 162 ILE A N 1
ATOM 1213 C CA . ILE A 1 162 ? 16.539 -8.774 12.997 1.00 86.19 162 ILE A CA 1
ATOM 1214 C C . ILE A 1 162 ? 16.646 -8.786 11.466 1.00 86.19 162 ILE A C 1
ATOM 1216 O O . ILE A 1 162 ? 17.466 -9.507 10.895 1.00 86.19 162 ILE A O 1
ATOM 1220 N N . LEU A 1 163 ? 15.832 -7.982 10.780 1.00 81.75 163 LEU A N 1
ATOM 1221 C CA . LEU A 1 163 ? 15.908 -7.863 9.328 1.00 81.75 163 LEU A CA 1
ATOM 1222 C C . LEU A 1 163 ? 17.239 -7.226 8.902 1.00 81.75 163 LEU A C 1
ATOM 1224 O O . LEU A 1 163 ? 17.900 -7.736 8.001 1.00 81.75 163 LEU A O 1
ATOM 1228 N N . CYS A 1 164 ? 17.662 -6.155 9.579 1.00 80.06 164 CYS A N 1
ATOM 1229 C CA . CYS A 1 164 ? 18.948 -5.502 9.344 1.00 80.06 164 CYS A CA 1
ATOM 1230 C C . CYS A 1 164 ? 20.132 -6.438 9.611 1.00 80.06 164 CYS A C 1
ATOM 1232 O O . CYS A 1 164 ? 21.055 -6.470 8.801 1.00 80.06 164 CYS A O 1
ATOM 1234 N N . SER A 1 165 ? 20.102 -7.228 10.688 1.00 79.94 165 SER A N 1
ATOM 1235 C CA . SER A 1 165 ? 21.164 -8.200 10.976 1.00 79.94 165 SER A CA 1
ATOM 1236 C C . SER A 1 165 ? 21.201 -9.350 9.965 1.00 79.94 165 SER A C 1
ATOM 1238 O O . SER A 1 165 ? 22.275 -9.851 9.654 1.00 79.94 165 SER A O 1
ATOM 1240 N N . SER A 1 166 ? 20.054 -9.733 9.396 1.00 75.19 166 SER A N 1
ATOM 1241 C CA . SER A 1 166 ? 19.970 -10.762 8.348 1.00 75.19 166 SER A CA 1
ATOM 1242 C C . SER A 1 166 ? 20.395 -10.255 6.961 1.00 75.19 166 SER A C 1
ATOM 1244 O O . SER A 1 166 ? 20.827 -11.044 6.124 1.00 75.19 166 SER A O 1
ATOM 1246 N N . LEU A 1 167 ? 20.255 -8.950 6.697 1.00 69.50 167 LEU A N 1
ATOM 1247 C CA . LEU A 1 167 ? 20.626 -8.300 5.430 1.00 69.50 167 LEU A CA 1
ATOM 1248 C C . LEU A 1 167 ? 22.094 -7.855 5.375 1.00 69.50 167 LEU A C 1
ATOM 1250 O O . LEU A 1 167 ? 22.583 -7.561 4.285 1.00 69.50 167 LEU A O 1
ATOM 1254 N N . TRP A 1 168 ? 22.790 -7.836 6.514 1.00 54.47 168 TRP A N 1
ATOM 1255 C CA . TRP A 1 168 ? 24.240 -7.662 6.600 1.00 54.47 168 TRP A CA 1
ATOM 1256 C C . TRP A 1 168 ? 24.909 -8.990 6.995 1.00 54.47 168 TRP A C 1
ATOM 1258 O O . TRP A 1 168 ? 25.372 -9.137 8.129 1.00 54.47 168 TRP A O 1
ATOM 1268 N N . PRO A 1 169 ? 24.947 -10.004 6.111 1.00 56.38 169 PRO A N 1
ATOM 1269 C CA . PRO A 1 169 ? 25.908 -11.078 6.292 1.00 56.38 169 PRO A CA 1
ATOM 1270 C C . PRO A 1 169 ? 27.306 -10.475 6.077 1.00 56.38 169 PRO A C 1
ATOM 1272 O O . PRO A 1 169 ? 27.520 -9.773 5.089 1.00 56.38 169 PRO A O 1
ATOM 1275 N N . ASN A 1 170 ? 28.204 -10.693 7.046 1.00 51.72 170 ASN A N 1
ATOM 1276 C CA . ASN A 1 170 ? 29.621 -10.304 6.985 1.00 51.72 170 ASN A CA 1
ATOM 1277 C C . ASN A 1 170 ? 30.278 -10.651 5.645 1.00 51.72 170 ASN A C 1
ATOM 1279 O O . ASN A 1 170 ? 30.053 -11.788 5.169 1.00 51.72 170 ASN A O 1
#

Radius of gyration: 20.03 Å; chains: 1; bounding box: 56×36×54 Å

Organism: Quillaja saponaria (NCBI:txid32244)

InterPro domains:
  IPR008521 Magnesium transporter NIPA [PF05653] (5-153)
  IPR008521 Magnesium transporter NIPA [PTHR12570] (4-156)
  IPR037185 Multidrug transporter EmrE superfamily [SSF103481] (51-124)

pLDDT: mean 87.27, std 8.89, range [51.72, 97.56]

Sequence (170 aa):
MYSSNLKGFILAVVSSAFIGSSFIIKKKGLRRAGVNGPRASSGGYGYLLEPLWWVGMITMIVGEIANFVAYIYAPAVLVTPLGALSIIVSAVLAHFMLNESLQKMGILGCLLCIVGSTVIVLHAPEERSLSSVQEIWELATQPAFLLYTAVSYSGSIGTYLILCSSLWPN

Foldseek 3Di:
DVVLQVLLLVLLLQLLLLQLVLVQLLVVLQVVQVVVDPGVVRVDPSSVVRVSNVVSVVSNVSSVVSLVVSVVRHPPLLSVLSNLVSLVSNLVCCCVVVVDDQDPVNVVVNVVSVVVSVVSNVPPPDDDPDPDPVVVVVVCPPPVNVVVVVVVVVVVVVVVVVVVVVVDDD